Protein AF-A0A432R0C4-F1 (afdb_monomer_lite)

pLDDT: mean 92.53, std 8.49, range [47.12, 98.0]

Structure (mmCIF, N/CA/C/O backbone):
data_AF-A0A432R0C4-F1
#
_entry.id   AF-A0A432R0C4-F1
#
loop_
_atom_site.group_PDB
_atom_site.id
_atom_site.type_symbol
_atom_site.label_atom_id
_atom_site.label_alt_id
_atom_site.label_comp_id
_atom_site.label_asym_id
_atom_site.label_entity_id
_atom_site.label_seq_id
_atom_site.pdbx_PDB_ins_code
_atom_site.Cartn_x
_atom_site.Cartn_y
_atom_site.Cartn_z
_atom_site.occupancy
_atom_site.B_iso_or_equiv
_atom_site.auth_seq_id
_atom_site.auth_comp_id
_atom_site.auth_asym_id
_atom_site.auth_atom_id
_atom_site.pdbx_PDB_model_num
ATOM 1 N N . MET A 1 1 ? 5.607 14.863 3.440 1.00 59.81 1 MET A N 1
ATOM 2 C CA . MET A 1 1 ? 5.225 13.594 4.115 1.00 59.81 1 MET A CA 1
ATOM 3 C C . MET A 1 1 ? 3.960 13.045 3.464 1.00 59.81 1 MET A C 1
ATOM 5 O O . MET A 1 1 ? 2.954 13.745 3.466 1.00 59.81 1 MET A O 1
ATOM 9 N N . GLY A 1 2 ? 4.017 11.863 2.837 1.00 80.50 2 GLY A N 1
ATOM 10 C CA . GLY A 1 2 ? 2.876 11.314 2.086 1.00 80.50 2 GLY A CA 1
ATOM 11 C C . GLY A 1 2 ? 1.676 10.918 2.948 1.00 80.50 2 GLY A C 1
ATOM 12 O O . GLY A 1 2 ? 1.818 10.713 4.154 1.00 80.50 2 GLY A O 1
ATOM 13 N N . GLY A 1 3 ? 0.510 10.774 2.308 1.00 87.94 3 GLY A N 1
ATOM 14 C CA . GLY A 1 3 ? -0.782 10.537 2.967 1.00 87.94 3 GLY A CA 1
ATOM 15 C C . GLY A 1 3 ? -0.784 9.357 3.943 1.00 87.94 3 GLY A C 1
ATOM 16 O O . GLY A 1 3 ? -1.118 9.540 5.109 1.00 87.94 3 GLY A O 1
ATOM 17 N N . LEU A 1 4 ? -0.296 8.182 3.529 1.00 92.19 4 LEU A N 1
ATOM 18 C CA . LEU A 1 4 ? -0.252 6.993 4.398 1.00 92.19 4 LEU A CA 1
ATOM 19 C C . LEU A 1 4 ? 0.632 7.178 5.644 1.00 92.19 4 LEU A C 1
ATOM 21 O O . LEU A 1 4 ? 0.296 6.674 6.710 1.00 92.19 4 LEU A O 1
ATOM 25 N N . LYS A 1 5 ? 1.738 7.933 5.544 1.00 92.12 5 LYS A N 1
ATOM 26 C CA . LYS A 1 5 ? 2.579 8.248 6.714 1.00 92.12 5 LYS A CA 1
ATOM 27 C C . LYS A 1 5 ? 1.842 9.157 7.703 1.00 92.12 5 LYS A C 1
ATOM 29 O O . LYS A 1 5 ? 2.023 9.004 8.906 1.00 92.12 5 LYS A O 1
ATOM 34 N N . LYS A 1 6 ? 1.015 10.090 7.210 1.00 94.31 6 LYS A N 1
ATOM 35 C CA . LYS A 1 6 ? 0.167 10.939 8.063 1.00 94.31 6 LYS A CA 1
ATOM 36 C C . LYS A 1 6 ? -0.924 10.118 8.756 1.00 94.31 6 LYS A C 1
ATOM 38 O O . LYS A 1 6 ? -1.109 10.285 9.955 1.00 94.31 6 LYS A O 1
ATOM 43 N N . ILE A 1 7 ? -1.582 9.204 8.037 1.00 94.06 7 ILE A N 1
ATOM 44 C CA . ILE A 1 7 ? -2.582 8.287 8.614 1.00 94.06 7 ILE A CA 1
ATOM 45 C C . ILE A 1 7 ? -1.956 7.444 9.731 1.00 94.06 7 ILE A C 1
ATOM 47 O O . ILE A 1 7 ? -2.508 7.382 10.827 1.00 94.06 7 ILE A O 1
ATOM 51 N N . ASP A 1 8 ? -0.778 6.857 9.502 1.00 94.12 8 ASP A N 1
ATOM 52 C CA . ASP A 1 8 ? -0.039 6.128 10.541 1.00 94.12 8 ASP A CA 1
ATOM 53 C C . ASP A 1 8 ? 0.252 6.995 11.771 1.00 94.12 8 ASP A C 1
ATOM 55 O O . ASP A 1 8 ? 0.119 6.521 12.894 1.00 94.12 8 ASP A O 1
ATOM 59 N N . ALA A 1 9 ? 0.659 8.252 11.578 1.00 95.12 9 ALA A N 1
ATOM 60 C CA . ALA A 1 9 ? 0.969 9.149 12.687 1.00 95.12 9 ALA A CA 1
ATOM 61 C C . ALA A 1 9 ? -0.282 9.475 13.521 1.00 95.12 9 ALA A C 1
ATOM 63 O O . ALA A 1 9 ? -0.261 9.316 14.738 1.00 95.12 9 ALA A O 1
ATOM 64 N N . ILE A 1 10 ? -1.382 9.859 12.865 1.00 96.38 10 ILE A N 1
ATOM 65 C CA . ILE A 1 10 ? -2.645 10.239 13.521 1.00 96.38 10 ILE A CA 1
ATOM 66 C C . ILE A 1 10 ? -3.272 9.046 14.250 1.00 96.38 10 ILE A C 1
ATOM 68 O O . ILE A 1 10 ? -3.808 9.189 15.342 1.00 96.38 10 ILE A O 1
ATOM 72 N N . THR A 1 11 ? -3.176 7.852 13.664 1.00 95.56 11 THR A N 1
ATOM 73 C CA . THR A 1 11 ? -3.771 6.626 14.218 1.00 95.56 11 THR A CA 1
ATOM 74 C C . THR A 1 11 ? -2.812 5.851 15.120 1.00 95.56 11 THR A C 1
ATOM 76 O O . THR A 1 11 ? -3.131 4.738 15.531 1.00 95.56 11 THR A O 1
ATOM 79 N N . GLN A 1 12 ? -1.614 6.378 15.397 1.00 96.50 12 GLN A N 1
ATOM 80 C CA . GLN A 1 12 ? -0.560 5.686 16.153 1.00 96.50 12 GLN A CA 1
ATOM 81 C C . GLN A 1 12 ? -0.259 4.276 15.603 1.00 96.50 12 GLN A C 1
ATOM 83 O O . GLN A 1 12 ? -0.026 3.318 16.340 1.00 96.50 12 GLN A O 1
ATOM 88 N N . LYS A 1 13 ? -0.272 4.143 14.271 1.00 93.88 13 LYS A N 1
ATOM 89 C CA . LYS A 1 13 ? -0.060 2.896 13.519 1.00 93.88 13 LYS A CA 1
ATOM 90 C C . LYS A 1 13 ? -1.069 1.789 13.858 1.00 93.88 13 LYS A C 1
ATOM 92 O O . LYS A 1 13 ? -0.747 0.616 13.672 1.00 93.88 13 LYS A O 1
ATOM 97 N N . SER A 1 14 ? -2.249 2.122 14.382 1.00 96.25 14 SER A N 1
ATOM 98 C CA . SER A 1 14 ? -3.278 1.132 14.737 1.00 96.25 14 SER A CA 1
ATOM 99 C C . SER A 1 14 ? -4.216 0.809 13.572 1.00 96.25 14 SER A C 1
ATOM 101 O O . SER A 1 14 ? -4.543 -0.355 13.376 1.00 96.25 14 SER A O 1
ATOM 103 N N . LEU A 1 15 ? -4.593 1.800 12.753 1.00 96.88 15 LEU A N 1
ATOM 104 C CA . LEU A 1 15 ? -5.628 1.626 11.728 1.00 96.88 15 LEU A CA 1
ATOM 105 C C . LEU A 1 15 ? -5.201 0.671 10.609 1.00 96.88 15 LEU A C 1
ATOM 107 O O . LEU A 1 15 ? -5.880 -0.315 10.352 1.00 96.88 15 LEU A O 1
ATOM 111 N N . LEU A 1 16 ? -4.070 0.944 9.950 1.00 96.62 16 LEU A N 1
ATOM 112 C CA . LEU A 1 16 ? -3.648 0.172 8.773 1.00 96.62 16 LEU A CA 1
ATOM 113 C C . LEU A 1 16 ? -3.343 -1.299 9.109 1.00 96.62 16 LEU A C 1
ATOM 115 O O . LEU A 1 16 ? -3.484 -2.166 8.254 1.00 96.62 16 LEU A O 1
ATOM 119 N N . LYS A 1 17 ? -2.985 -1.610 10.364 1.00 96.25 17 LYS A N 1
ATOM 120 C CA . LYS A 1 17 ? -2.758 -2.993 10.819 1.00 96.25 17 LYS A CA 1
ATOM 121 C C . LYS A 1 17 ? -4.013 -3.865 10.744 1.00 96.25 17 LYS A C 1
ATOM 123 O O . LYS A 1 17 ? -3.877 -5.077 10.635 1.00 96.25 17 LYS A O 1
ATOM 128 N N . ASN A 1 18 ? -5.199 -3.259 10.767 1.00 97.31 18 ASN A N 1
ATOM 129 C CA . ASN A 1 18 ? -6.470 -3.975 10.654 1.00 97.31 18 ASN A CA 1
ATOM 130 C C . ASN A 1 18 ? -6.776 -4.422 9.215 1.00 97.31 18 ASN A C 1
ATOM 132 O O . ASN A 1 18 ? -7.730 -5.158 9.000 1.00 97.31 18 ASN A O 1
ATOM 136 N N . TYR A 1 19 ? -5.960 -4.004 8.242 1.00 97.56 19 TYR A N 1
ATOM 137 C CA . TYR A 1 19 ? -6.125 -4.313 6.822 1.00 97.56 19 TYR A CA 1
ATOM 138 C C . TYR A 1 19 ? -4.842 -4.965 6.275 1.00 97.56 19 TYR A C 1
ATOM 140 O O . TYR A 1 19 ? -4.114 -4.341 5.497 1.00 97.56 19 TYR A O 1
ATOM 148 N N . PRO A 1 20 ? -4.493 -6.186 6.731 1.00 96.62 20 PRO A N 1
ATOM 149 C CA . PRO A 1 20 ? -3.215 -6.830 6.425 1.00 96.62 20 PRO A CA 1
ATOM 150 C C . PRO A 1 20 ?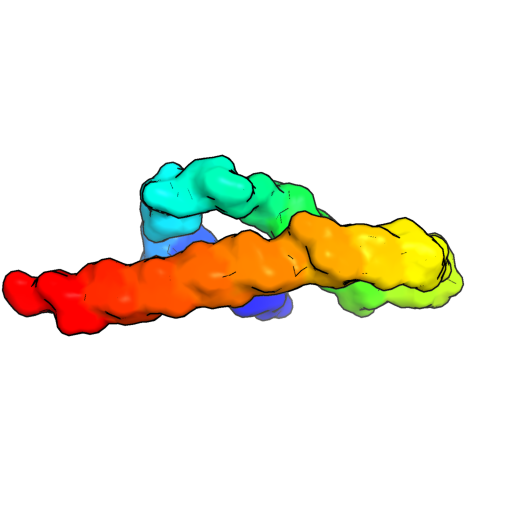 -3.095 -7.330 4.979 1.00 96.62 20 PRO A C 1
ATOM 152 O O . PRO A 1 20 ? -1.993 -7.674 4.563 1.00 96.62 20 PRO A O 1
ATOM 155 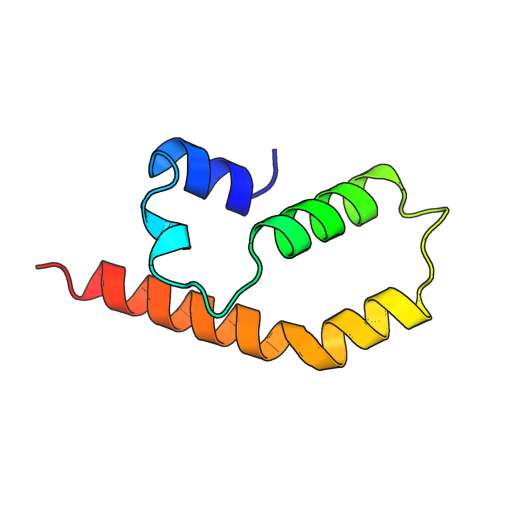N N . GLN A 1 21 ? -4.189 -7.350 4.209 1.00 95.69 21 GLN A N 1
ATOM 156 C CA . GLN A 1 21 ? -4.170 -7.714 2.790 1.00 95.69 21 GLN A CA 1
ATOM 157 C C . GLN A 1 21 ? -3.327 -6.754 1.940 1.00 95.69 21 GLN A C 1
ATOM 159 O O . GLN A 1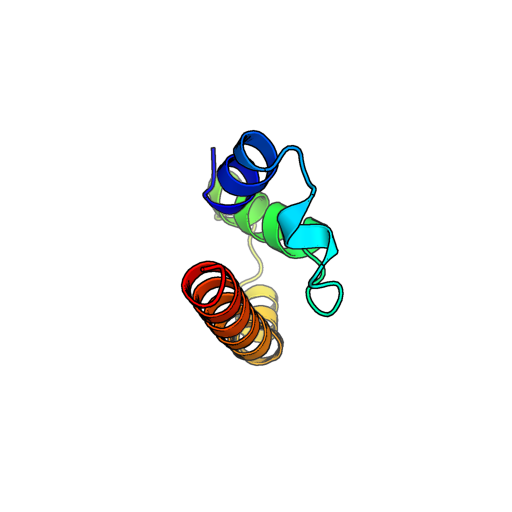 21 ? -2.862 -7.128 0.870 1.00 95.69 21 GLN A O 1
ATOM 164 N N . ILE A 1 22 ? -3.092 -5.530 2.428 1.00 97.25 22 ILE A N 1
ATOM 165 C CA . ILE A 1 22 ? -2.194 -4.574 1.786 1.00 97.25 22 ILE A CA 1
ATOM 166 C C . ILE A 1 22 ? -0.856 -4.542 2.515 1.00 97.25 22 ILE A C 1
ATOM 168 O O . ILE A 1 22 ? -0.760 -4.260 3.711 1.00 97.25 22 ILE A O 1
ATOM 172 N N . GLU A 1 23 ? 0.223 -4.715 1.757 1.00 95.69 23 GLU A N 1
ATOM 173 C CA . GLU A 1 23 ? 1.585 -4.559 2.255 1.00 95.69 23 GLU A CA 1
ATOM 174 C C . GLU A 1 23 ? 1.951 -3.073 2.426 1.00 95.69 23 GLU A C 1
ATOM 176 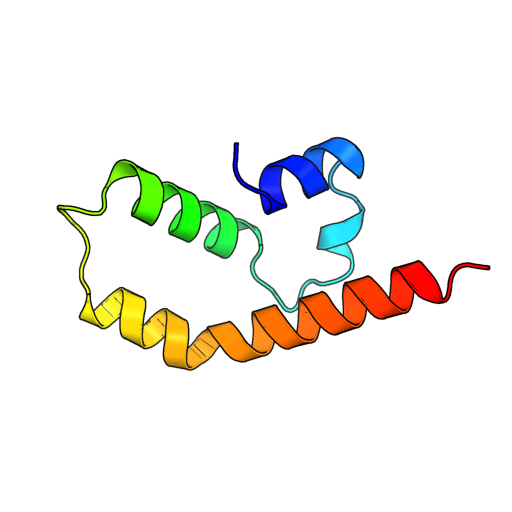O O . GLU A 1 23 ? 2.749 -2.500 1.681 1.00 95.69 23 GLU A O 1
ATOM 181 N N . TRP A 1 24 ? 1.391 -2.415 3.445 1.00 96.19 24 TRP A N 1
ATOM 182 C CA . TRP A 1 24 ? 1.506 -0.964 3.655 1.00 96.19 24 TRP A CA 1
ATOM 183 C C . TRP A 1 24 ? 2.943 -0.437 3.656 1.00 96.19 24 TRP A C 1
ATOM 185 O O . TRP A 1 24 ? 3.192 0.696 3.237 1.00 96.19 24 TRP A O 1
ATOM 195 N N . LYS A 1 25 ? 3.908 -1.235 4.136 1.00 94.56 25 LYS A N 1
ATOM 196 C CA . LYS A 1 25 ? 5.334 -0.878 4.096 1.00 94.56 25 LYS A CA 1
ATOM 197 C C . LYS A 1 25 ? 5.835 -0.752 2.652 1.00 94.56 25 LYS A C 1
ATOM 199 O O . LYS A 1 25 ? 6.506 0.236 2.359 1.00 94.56 25 LYS A O 1
ATOM 204 N N . LYS A 1 26 ? 5.470 -1.686 1.765 1.00 94.81 26 LYS A N 1
ATOM 205 C CA . LYS A 1 26 ? 5.817 -1.637 0.337 1.00 94.81 26 LYS A CA 1
ATOM 206 C C . LYS A 1 26 ? 5.153 -0.448 -0.348 1.00 94.81 26 LYS A C 1
ATOM 208 O O . LYS A 1 26 ? 5.850 0.318 -0.998 1.00 94.81 26 LYS A O 1
ATOM 213 N N . VAL A 1 27 ? 3.862 -0.204 -0.101 1.00 95.00 27 VAL A N 1
ATOM 214 C CA . VAL A 1 27 ? 3.142 0.951 -0.679 1.00 95.00 27 VAL A CA 1
ATOM 215 C C . VAL A 1 27 ? 3.802 2.279 -0.282 1.00 95.00 27 VAL A C 1
ATOM 217 O O . VAL A 1 27 ? 4.043 3.146 -1.123 1.00 95.00 27 VAL A O 1
ATOM 220 N N . LYS A 1 28 ? 4.159 2.442 1.001 1.00 94.38 28 LYS A N 1
ATOM 221 C CA . LYS A 1 28 ? 4.891 3.630 1.474 1.00 94.38 28 LYS A CA 1
ATOM 222 C C . LYS A 1 28 ? 6.270 3.752 0.820 1.00 94.38 28 LYS A C 1
ATOM 224 O O . LYS A 1 28 ? 6.643 4.866 0.460 1.00 94.38 28 LYS A O 1
ATOM 229 N N . GLY A 1 29 ? 6.980 2.633 0.662 1.00 92.75 29 GLY A N 1
ATOM 230 C CA . GLY A 1 29 ? 8.290 2.563 0.015 1.00 92.75 29 GLY A CA 1
ATOM 231 C C . GLY A 1 29 ? 8.244 2.955 -1.460 1.00 92.75 29 GLY A C 1
ATOM 232 O O . GLY A 1 29 ? 8.967 3.861 -1.853 1.00 92.75 29 GLY A O 1
ATOM 233 N N . ILE A 1 30 ? 7.337 2.365 -2.244 1.00 92.88 30 ILE A N 1
ATOM 234 C CA . ILE A 1 30 ? 7.148 2.683 -3.669 1.00 92.88 30 ILE A CA 1
ATOM 235 C C . ILE A 1 30 ? 6.795 4.163 -3.842 1.00 92.88 30 ILE A C 1
ATOM 237 O O . ILE A 1 30 ? 7.410 4.852 -4.649 1.00 92.88 30 ILE A O 1
ATOM 241 N N . ARG A 1 31 ? 5.877 4.704 -3.026 1.00 92.19 31 ARG A N 1
ATOM 242 C CA . ARG A 1 31 ? 5.542 6.138 -3.063 1.00 92.19 31 ARG A CA 1
ATOM 243 C C . ARG A 1 31 ? 6.756 7.025 -2.781 1.00 92.19 31 ARG A C 1
ATOM 245 O O . ARG A 1 31 ? 6.928 8.055 -3.430 1.00 92.19 31 ARG A O 1
ATOM 252 N N . ASP A 1 32 ? 7.549 6.680 -1.764 1.00 92.19 32 ASP A N 1
ATOM 253 C CA . ASP A 1 32 ? 8.759 7.431 -1.419 1.00 92.19 32 AS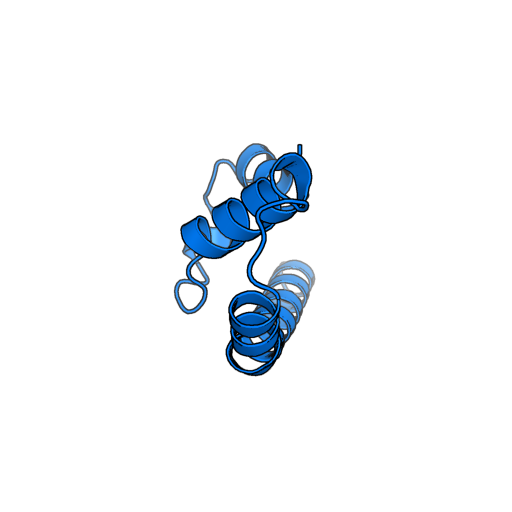P A CA 1
ATOM 254 C C . ASP A 1 32 ? 9.807 7.338 -2.539 1.00 92.19 32 ASP A C 1
ATOM 256 O O . ASP A 1 32 ? 10.394 8.367 -2.867 1.00 92.19 32 ASP A O 1
ATOM 260 N N . PHE A 1 33 ? 9.977 6.160 -3.152 1.00 91.19 33 PHE A N 1
ATOM 261 C CA . PHE A 1 33 ? 10.876 5.932 -4.283 1.00 91.19 33 PHE A CA 1
ATOM 262 C C . PHE A 1 33 ? 10.467 6.767 -5.497 1.00 91.19 33 PHE A C 1
ATOM 264 O O . PHE A 1 33 ? 11.256 7.588 -5.947 1.00 91.19 33 PHE A O 1
ATOM 271 N N . ILE A 1 34 ? 9.207 6.679 -5.940 1.00 91.69 34 ILE A N 1
ATOM 272 C CA . ILE A 1 34 ? 8.681 7.489 -7.053 1.00 91.69 34 ILE A CA 1
ATOM 273 C C . ILE A 1 34 ? 8.879 8.987 -6.783 1.00 91.69 34 ILE A C 1
ATOM 275 O O . ILE A 1 34 ? 9.218 9.737 -7.682 1.00 91.69 34 ILE A O 1
ATOM 279 N N . SER A 1 35 ? 8.697 9.451 -5.543 1.00 91.38 35 SER A N 1
ATOM 280 C CA . SER A 1 35 ? 8.795 10.889 -5.245 1.00 91.38 35 SER A CA 1
ATOM 281 C C . SER A 1 35 ? 10.225 11.448 -5.334 1.00 91.38 35 SER A C 1
ATOM 283 O O . SER A 1 35 ? 10.371 12.644 -5.560 1.00 91.38 35 SER A O 1
ATOM 285 N N . HIS A 1 36 ? 11.262 10.630 -5.109 1.00 91.19 36 HIS A N 1
ATOM 286 C CA . HIS A 1 36 ? 12.655 11.104 -4.990 1.00 91.19 36 HIS A CA 1
ATOM 287 C C . HIS A 1 36 ? 13.606 10.527 -6.046 1.00 91.19 36 HIS A C 1
ATOM 289 O O . HIS A 1 36 ? 14.622 11.144 -6.337 1.00 91.19 36 HIS A O 1
ATOM 295 N N . HIS A 1 3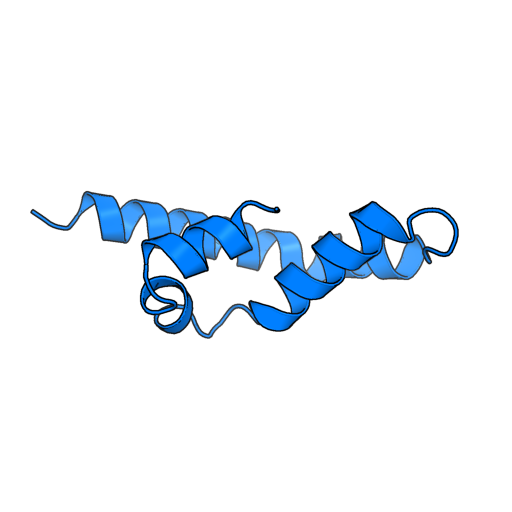7 ? 13.272 9.375 -6.623 1.00 90.44 37 HIS A N 1
ATOM 296 C CA . HIS A 1 37 ? 14.096 8.616 -7.566 1.00 90.44 37 HIS A CA 1
ATOM 297 C C . HIS A 1 37 ? 13.351 8.360 -8.886 1.00 90.44 37 HIS A C 1
ATOM 299 O O . HIS A 1 37 ? 13.605 7.366 -9.554 1.00 90.44 37 HIS A O 1
ATOM 305 N N . TYR A 1 38 ? 12.410 9.236 -9.273 1.00 87.50 38 TYR A N 1
ATOM 306 C CA . TYR A 1 38 ? 11.624 9.066 -10.507 1.00 87.50 38 TYR A CA 1
ATOM 307 C C . TYR A 1 38 ? 12.482 8.992 -11.776 1.00 87.50 38 TYR A C 1
ATOM 309 O O . TYR A 1 38 ? 12.028 8.441 -12.771 1.00 87.50 38 TYR A O 1
ATOM 317 N N . PHE A 1 39 ? 13.685 9.573 -11.761 1.00 89.94 39 PHE A N 1
ATOM 318 C CA . PHE A 1 39 ? 14.590 9.551 -12.907 1.00 89.94 39 PHE A CA 1
ATOM 319 C C . PHE A 1 39 ? 15.207 8.163 -13.129 1.00 89.94 39 PHE A C 1
ATOM 321 O O . PHE A 1 39 ? 15.339 7.727 -14.266 1.00 89.94 39 PHE A O 1
ATOM 328 N N . ASP A 1 40 ? 15.511 7.447 -12.045 1.00 87.81 40 ASP A N 1
ATOM 329 C CA . ASP A 1 40 ? 16.118 6.108 -12.062 1.00 87.81 40 ASP A CA 1
ATOM 330 C C . ASP A 1 40 ? 15.057 4.991 -12.045 1.00 87.81 40 ASP A C 1
ATOM 332 O O . ASP A 1 40 ? 15.314 3.854 -11.645 1.00 87.81 40 ASP A O 1
ATOM 336 N N . LEU A 1 41 ? 13.820 5.334 -12.396 1.00 89.75 41 LEU A N 1
ATOM 337 C CA . LEU A 1 41 ? 12.668 4.465 -12.258 1.00 89.75 41 LEU A CA 1
ATOM 338 C C . LEU A 1 41 ? 12.498 3.566 -13.483 1.00 89.75 41 LEU A C 1
ATOM 340 O O . LEU A 1 41 ? 12.437 4.041 -14.614 1.00 89.75 41 LEU A O 1
ATOM 344 N N . ASP A 1 42 ? 12.312 2.273 -13.239 1.00 93.88 42 ASP A N 1
ATOM 345 C CA . ASP A 1 42 ? 11.871 1.332 -14.263 1.00 93.88 42 ASP A CA 1
ATOM 346 C C . ASP A 1 42 ? 10.348 1.446 -14.458 1.00 93.88 42 ASP A C 1
ATOM 348 O O . ASP A 1 42 ? 9.546 1.090 -13.583 1.00 93.88 42 ASP A O 1
ATOM 352 N N . ALA A 1 43 ? 9.950 1.987 -15.610 1.00 92.06 43 ALA A N 1
ATOM 353 C CA . ALA A 1 43 ? 8.552 2.222 -15.943 1.00 92.06 43 ALA A CA 1
ATOM 354 C C . ALA A 1 43 ? 7.756 0.920 -16.127 1.00 92.06 43 ALA A C 1
ATOM 356 O O . ALA A 1 43 ? 6.572 0.896 -15.787 1.00 92.06 43 ALA A O 1
ATOM 357 N N . GLU A 1 44 ? 8.382 -0.157 -16.610 1.00 95.69 44 GLU A N 1
ATOM 358 C CA . GLU A 1 44 ? 7.717 -1.452 -16.783 1.00 95.69 44 GLU A CA 1
ATOM 359 C C . GLU A 1 44 ? 7.369 -2.056 -15.423 1.00 95.69 44 GLU A C 1
ATOM 361 O O . GLU A 1 44 ? 6.247 -2.526 -15.216 1.00 95.69 44 GLU A O 1
ATOM 366 N N . ILE A 1 45 ? 8.285 -1.948 -14.455 1.00 94.12 45 ILE A N 1
ATOM 367 C CA . ILE A 1 45 ? 8.045 -2.398 -13.079 1.00 94.12 45 ILE A CA 1
ATOM 368 C C . ILE A 1 45 ? 6.891 -1.619 -12.441 1.00 94.12 45 ILE A C 1
ATOM 370 O O . ILE A 1 45 ? 5.982 -2.224 -11.868 1.00 94.12 45 ILE A O 1
ATOM 374 N N . ILE A 1 46 ? 6.888 -0.284 -12.534 1.00 93.75 46 ILE A N 1
ATOM 375 C CA . ILE A 1 46 ? 5.800 0.522 -11.957 1.00 93.75 46 ILE A CA 1
ATOM 376 C C . ILE A 1 46 ? 4.470 0.234 -12.636 1.00 93.75 46 ILE A C 1
ATOM 378 O O . ILE A 1 46 ? 3.451 0.113 -11.956 1.00 93.75 46 ILE A O 1
ATOM 382 N N . PHE A 1 47 ? 4.468 0.093 -13.957 1.00 94.94 47 PHE A N 1
ATOM 383 C CA . PHE A 1 47 ? 3.264 -0.252 -14.692 1.00 94.94 47 PHE A CA 1
ATOM 384 C C . PHE A 1 47 ? 2.720 -1.623 -14.270 1.00 94.94 47 PHE A C 1
ATOM 386 O O . PHE A 1 47 ? 1.521 -1.749 -14.021 1.00 94.94 47 PHE A O 1
ATOM 393 N N . GLY A 1 48 ? 3.596 -2.615 -14.086 1.00 96.75 48 GLY A N 1
ATOM 394 C CA . GLY A 1 48 ? 3.235 -3.920 -13.538 1.00 96.75 48 GLY A CA 1
ATOM 395 C C . GLY A 1 48 ? 2.665 -3.833 -12.120 1.00 96.75 48 GLY A C 1
ATOM 396 O O . GLY A 1 48 ? 1.660 -4.473 -11.822 1.00 96.75 48 GLY A O 1
ATOM 397 N N . ILE A 1 49 ? 3.240 -3.003 -11.246 1.00 94.81 49 ILE A N 1
ATOM 398 C CA . ILE A 1 49 ? 2.691 -2.764 -9.902 1.00 94.81 49 ILE A CA 1
ATOM 399 C C . ILE A 1 49 ? 1.285 -2.165 -9.990 1.00 94.81 49 ILE A C 1
ATOM 401 O O . ILE A 1 49 ? 0.386 -2.614 -9.282 1.00 94.81 49 ILE A O 1
ATOM 405 N N . CYS A 1 50 ? 1.086 -1.164 -10.850 1.00 94.38 50 CYS A N 1
ATOM 406 C CA . CYS A 1 50 ? -0.221 -0.549 -11.043 1.00 94.38 50 CYS A CA 1
ATOM 407 C C . CYS A 1 50 ? -1.247 -1.579 -11.523 1.00 94.38 50 CYS A C 1
ATOM 409 O O . CYS A 1 50 ? -2.290 -1.706 -10.898 1.00 94.38 50 CYS A O 1
ATOM 411 N N . GLN A 1 51 ? -0.938 -2.358 -12.563 1.00 97.12 51 GLN A N 1
ATOM 412 C CA . GLN A 1 51 ? -1.860 -3.373 -13.084 1.00 97.12 51 GLN A CA 1
ATOM 413 C C . GLN A 1 51 ? -2.246 -4.432 -12.051 1.00 97.12 51 GLN A C 1
ATOM 415 O O . GLN A 1 51 ? -3.391 -4.864 -12.026 1.00 97.12 51 GLN A O 1
ATOM 420 N N . ASN A 1 52 ? -1.302 -4.854 -11.209 1.00 96.69 52 ASN A N 1
ATOM 421 C CA . ASN A 1 52 ? -1.516 -6.002 -10.331 1.00 96.69 52 ASN A CA 1
ATOM 422 C C . ASN A 1 52 ? -1.995 -5.638 -8.919 1.00 96.69 52 ASN A C 1
ATOM 424 O O . ASN A 1 52 ? -2.471 -6.519 -8.212 1.00 96.69 52 ASN A O 1
ATOM 428 N N . HIS A 1 53 ? -1.828 -4.388 -8.467 1.00 95.88 53 HIS A N 1
ATOM 429 C CA . HIS A 1 53 ? -2.045 -4.034 -7.054 1.00 95.88 53 HIS A CA 1
ATOM 430 C C . HIS A 1 53 ? -2.857 -2.758 -6.814 1.00 95.88 53 HIS A C 1
ATOM 432 O O . HIS A 1 53 ? -3.213 -2.480 -5.664 1.00 95.88 53 HIS A O 1
ATOM 438 N N . ILE A 1 54 ? -3.126 -1.942 -7.841 1.00 94.75 54 ILE A N 1
ATOM 439 C CA . ILE A 1 54 ? -3.831 -0.670 -7.627 1.00 94.75 54 ILE A CA 1
ATOM 440 C C . ILE A 1 54 ? -5.291 -0.883 -7.218 1.00 94.75 54 ILE A C 1
ATOM 442 O O . ILE A 1 54 ? -5.794 -0.140 -6.372 1.00 94.75 54 ILE A O 1
ATOM 446 N N . ASP A 1 55 ? -5.934 -1.920 -7.759 1.00 96.56 55 ASP A N 1
ATOM 447 C CA . ASP A 1 55 ? -7.334 -2.243 -7.483 1.00 96.56 55 ASP A CA 1
ATOM 448 C C . ASP A 1 55 ? -7.512 -2.732 -6.042 1.00 96.56 55 ASP A C 1
ATOM 450 O O . ASP A 1 55 ? -8.320 -2.166 -5.303 1.00 96.56 55 ASP A O 1
ATOM 454 N N . ASP A 1 56 ? -6.668 -3.662 -5.582 1.00 96.62 56 ASP A N 1
ATOM 455 C CA . ASP A 1 56 ? -6.660 -4.135 -4.190 1.00 96.62 56 ASP A CA 1
ATOM 456 C C . ASP A 1 56 ? -6.482 -2.980 -3.194 1.00 96.62 56 ASP A C 1
ATOM 458 O O . ASP A 1 56 ? -7.156 -2.902 -2.154 1.00 96.62 56 ASP A O 1
ATOM 462 N N . LEU A 1 57 ? -5.571 -2.052 -3.513 1.00 96.38 57 LEU A N 1
ATOM 463 C CA . LEU A 1 57 ? -5.331 -0.865 -2.700 1.00 96.38 57 LEU A CA 1
ATOM 464 C C . LEU A 1 57 ? -6.571 0.034 -2.662 1.00 96.38 57 LEU A C 1
ATOM 466 O O . LEU A 1 57 ? -6.967 0.481 -1.582 1.00 96.38 57 LEU A O 1
ATOM 470 N N . LEU A 1 58 ? -7.183 0.307 -3.816 1.00 96.62 58 LEU A N 1
ATOM 471 C CA . LEU A 1 58 ? -8.382 1.135 -3.917 1.00 96.62 58 LEU A CA 1
ATOM 472 C C . LEU A 1 58 ? -9.551 0.523 -3.138 1.00 96.62 58 LEU A C 1
ATOM 474 O O . LEU A 1 58 ? -10.215 1.224 -2.371 1.00 96.62 58 LEU A O 1
ATOM 478 N N . ASP A 1 59 ? -9.791 -0.771 -3.301 1.00 98.00 59 ASP A N 1
ATOM 479 C CA . ASP A 1 59 ? -10.892 -1.465 -2.641 1.00 98.00 59 ASP A CA 1
ATOM 480 C C . ASP A 1 59 ? -10.695 -1.529 -1.131 1.00 98.00 59 ASP A C 1
ATOM 482 O O . ASP A 1 59 ? -11.621 -1.230 -0.372 1.00 98.00 59 ASP A O 1
ATOM 486 N N . THR A 1 60 ? -9.466 -1.759 -0.672 1.00 97.88 60 THR A N 1
ATOM 487 C CA . THR A 1 60 ? -9.145 -1.672 0.755 1.00 97.88 60 THR A CA 1
ATOM 488 C C . THR A 1 60 ? -9.384 -0.267 1.311 1.00 97.88 60 THR A C 1
ATOM 490 O O . THR A 1 60 ? -9.938 -0.124 2.400 1.00 97.88 60 THR A O 1
ATOM 493 N N . LEU A 1 61 ? -9.036 0.795 0.576 1.00 95.94 61 LEU A N 1
ATOM 494 C CA . LEU A 1 61 ? -9.317 2.170 1.006 1.00 95.94 61 LEU A CA 1
ATOM 495 C C . LEU A 1 61 ? -10.824 2.467 1.076 1.00 95.94 61 LEU A C 1
ATOM 497 O O . LEU A 1 61 ? -11.259 3.183 1.983 1.00 95.94 61 LEU A O 1
ATOM 501 N N . LYS A 1 62 ? -11.634 1.907 0.167 1.00 97.50 62 LYS A N 1
ATOM 502 C CA . LYS A 1 62 ? -13.103 1.998 0.241 1.00 97.50 62 LYS A CA 1
ATOM 503 C C . LYS A 1 62 ? -13.645 1.286 1.482 1.00 97.50 62 LYS A C 1
ATOM 505 O O . LYS A 1 62 ? -14.522 1.840 2.142 1.00 97.50 62 LYS A O 1
ATOM 510 N N . ILE A 1 63 ? -13.114 0.105 1.813 1.00 97.69 63 ILE A N 1
ATOM 511 C CA . ILE A 1 63 ? -13.473 -0.636 3.032 1.00 97.69 63 ILE A CA 1
ATOM 512 C C . ILE A 1 63 ? -13.117 0.192 4.270 1.00 97.69 63 ILE A C 1
ATOM 514 O O . ILE A 1 63 ? -14.000 0.466 5.073 1.00 97.69 63 ILE A O 1
ATOM 518 N N . ILE A 1 64 ? -11.880 0.699 4.370 1.00 96.62 64 ILE A N 1
ATOM 519 C CA . ILE A 1 64 ? -11.446 1.572 5.477 1.00 96.62 64 ILE A CA 1
ATOM 520 C C . ILE A 1 64 ? -12.412 2.746 5.653 1.00 96.62 64 ILE A C 1
ATOM 522 O O . ILE A 1 64 ? -12.843 3.047 6.764 1.00 96.62 64 ILE A O 1
ATOM 526 N N . LYS A 1 65 ? -12.768 3.421 4.554 1.00 96.00 65 LYS A N 1
ATOM 527 C CA . LYS A 1 65 ? -13.703 4.549 4.593 1.00 96.00 65 LYS A CA 1
ATOM 528 C C . LYS A 1 65 ? -15.071 4.127 5.133 1.00 96.00 65 LYS A C 1
ATOM 530 O O . LYS A 1 65 ? -15.620 4.845 5.962 1.00 96.00 65 LYS A O 1
ATOM 535 N N . ARG A 1 66 ? -15.607 2.992 4.677 1.00 97.25 66 ARG A N 1
ATOM 536 C CA . ARG A 1 66 ? -16.891 2.455 5.146 1.00 97.25 66 ARG A CA 1
ATOM 537 C C . ARG A 1 66 ? -16.841 2.112 6.636 1.00 97.25 66 ARG A C 1
ATOM 539 O O . ARG A 1 66 ? -17.705 2.566 7.373 1.00 97.25 66 ARG A O 1
ATOM 546 N N . ASP A 1 67 ? -15.816 1.399 7.089 1.00 96.12 67 ASP A N 1
ATOM 547 C CA . ASP A 1 67 ? -15.676 0.988 8.492 1.00 96.12 67 ASP A CA 1
ATOM 548 C C . ASP A 1 67 ? -15.581 2.190 9.444 1.00 96.12 67 ASP A C 1
ATOM 550 O O . ASP A 1 67 ? -16.091 2.153 10.561 1.00 96.12 67 ASP A O 1
ATOM 554 N N . LEU A 1 68 ? -14.946 3.281 8.998 1.00 94.12 68 LEU A N 1
ATOM 555 C CA . LEU A 1 68 ? -14.879 4.534 9.754 1.00 94.12 68 LEU A CA 1
ATOM 556 C C . LEU A 1 68 ? -16.212 5.295 9.780 1.00 94.12 68 LEU A C 1
ATOM 558 O O . LEU A 1 68 ? -16.450 6.032 10.728 1.00 94.12 68 LEU A O 1
ATOM 562 N N . GLN A 1 69 ? -17.059 5.137 8.759 1.00 92.94 69 GLN A N 1
ATOM 563 C CA . GLN A 1 69 ? -18.392 5.749 8.692 1.00 92.94 69 GLN A CA 1
ATOM 564 C C . GLN A 1 69 ? -19.461 4.949 9.446 1.00 92.94 69 GLN A C 1
ATOM 566 O O . GLN A 1 69 ? -20.504 5.501 9.757 1.00 92.94 69 GLN A O 1
ATOM 571 N N . MET A 1 70 ? -19.220 3.663 9.712 1.00 79.25 70 MET A N 1
ATOM 572 C CA . MET A 1 70 ? -20.140 2.776 10.436 1.00 79.25 70 MET A CA 1
ATOM 573 C C . MET A 1 70 ? -19.865 2.707 11.947 1.00 79.25 70 MET A C 1
ATOM 575 O O . MET A 1 70 ? -20.523 1.948 12.653 1.00 79.25 70 MET A O 1
ATOM 579 N N . LYS A 1 71 ? -18.877 3.459 12.445 1.00 60.44 71 LYS A N 1
ATOM 580 C CA . LYS A 1 71 ? -18.620 3.629 13.879 1.00 60.44 71 LYS A CA 1
ATOM 581 C C . LYS A 1 71 ? -19.494 4.758 14.427 1.00 60.44 71 LYS A C 1
ATOM 583 O O . LYS A 1 71 ? -18.999 5.864 14.629 1.00 60.44 71 LYS A O 1
ATOM 588 N N . ASP A 1 72 ? -20.758 4.425 14.656 1.00 47.12 72 ASP A N 1
ATOM 589 C CA . ASP A 1 72 ? -21.673 5.127 15.562 1.00 47.12 72 ASP A CA 1
ATOM 590 C C . ASP A 1 72 ? -21.912 4.259 16.808 1.00 47.12 72 ASP A C 1
ATOM 592 O O . ASP A 1 72 ? -22.106 3.030 16.643 1.00 47.12 72 ASP A O 1
#

Foldseek 3Di:
DDDLVVVCVVVVNPLCVVVVVDPSVVVVVVVVCCVPVVVVDDPVVVVVCCVPPVVVVVVSVVVSVVVVVPPD

Radius of gyration: 13.73 Å; chains: 1; bounding box: 38×21×33 Å

Sequence (72 aa):
MGGLKKIDAITQKSLLKNYPQIEWKKVKGIRDFISHHYFDLDAEIIFGICQNHIDDLLDTLKIIKRDLQMKD

Secondary structure (DSSP, 8-state):
--HHHHHHHHTTT-SGGG-TTS-HHHHHHHHHHHHH-GGG--HHHHHHHHHHHHHHHHHHHHHHHHHHHS--